Protein AF-A0A382VE45-F1 (afdb_monomer_lite)

Organism: NCBI:txid408172

Foldseek 3Di:
DQQKDADQAPQVVQEDDPNRGHIDRHPVVVVVSVCLRPDPVNRHDYFQPDWDWDQDPPPRDTDTDGHD

Structure (mmCIF, N/CA/C/O backbone):
data_AF-A0A382VE45-F1
#
_entry.id   AF-A0A382VE45-F1
#
loop_
_atom_site.group_PDB
_atom_site.id
_atom_site.type_symbol
_atom_site.label_atom_id
_atom_site.label_alt_id
_atom_site.label_comp_id
_atom_site.label_asym_id
_atom_site.label_entity_id
_atom_site.label_seq_id
_atom_site.pdbx_PDB_ins_code
_atom_site.Cartn_x
_atom_site.Cartn_y
_atom_site.Cartn_z
_atom_site.occupancy
_atom_site.B_iso_or_equiv
_atom_site.auth_seq_id
_atom_site.auth_comp_id
_atom_site.auth_asym_id
_atom_site.auth_atom_id
_atom_site.pdbx_PDB_model_num
ATOM 1 N N . MET A 1 1 ? 10.319 14.937 11.080 1.00 58.34 1 MET A N 1
ATOM 2 C CA . MET A 1 1 ? 9.078 14.171 11.330 1.00 58.34 1 MET A CA 1
ATOM 3 C C . MET A 1 1 ? 9.061 13.004 10.356 1.00 58.34 1 MET A C 1
ATOM 5 O O . MET A 1 1 ? 9.261 13.236 9.173 1.00 58.34 1 MET A O 1
ATOM 9 N N . SER A 1 2 ? 8.973 11.763 10.831 1.00 59.28 2 SER A N 1
ATOM 10 C CA . SER A 1 2 ? 9.062 10.583 9.959 1.00 59.28 2 SER A CA 1
ATOM 11 C C . SER A 1 2 ? 7.696 10.314 9.325 1.00 59.28 2 SER A C 1
ATOM 13 O O . SER A 1 2 ? 6.773 9.921 10.029 1.00 59.28 2 SER A O 1
ATOM 15 N N . TYR A 1 3 ? 7.557 10.519 8.012 1.00 77.75 3 TYR A N 1
ATOM 16 C CA . TYR A 1 3 ? 6.310 10.297 7.257 1.00 77.75 3 TYR A CA 1
ATOM 17 C C . TYR A 1 3 ? 6.006 8.815 6.966 1.00 77.75 3 TYR A C 1
ATOM 19 O O . TYR A 1 3 ? 5.123 8.518 6.169 1.00 77.75 3 TYR A O 1
ATOM 27 N N . LYS A 1 4 ? 6.709 7.898 7.640 1.00 86.44 4 LYS A N 1
ATOM 28 C CA . LYS A 1 4 ? 6.562 6.444 7.524 1.00 86.44 4 LYS A CA 1
ATOM 29 C C . LYS A 1 4 ? 6.175 5.809 8.857 1.00 86.44 4 LYS A C 1
ATOM 31 O O . LYS A 1 4 ? 6.591 6.295 9.912 1.00 86.44 4 LYS A O 1
ATOM 36 N N . GLY A 1 5 ? 5.425 4.714 8.810 1.00 90.38 5 GLY A N 1
ATOM 37 C CA . GLY A 1 5 ? 4.972 3.983 9.989 1.00 90.38 5 GLY A CA 1
ATOM 38 C C . GLY A 1 5 ? 4.239 2.693 9.635 1.00 90.38 5 GLY A C 1
ATOM 39 O O . GLY A 1 5 ? 4.195 2.290 8.477 1.00 90.38 5 GLY A O 1
ATOM 40 N N . ARG A 1 6 ? 3.678 2.031 10.650 1.00 91.00 6 ARG A N 1
ATOM 41 C CA . ARG A 1 6 ? 2.843 0.837 10.470 1.00 91.00 6 ARG A CA 1
ATOM 42 C C . ARG A 1 6 ? 1.372 1.203 10.542 1.00 91.00 6 ARG A C 1
ATOM 44 O O . ARG A 1 6 ? 0.977 2.005 11.390 1.00 91.00 6 ARG A O 1
ATOM 51 N N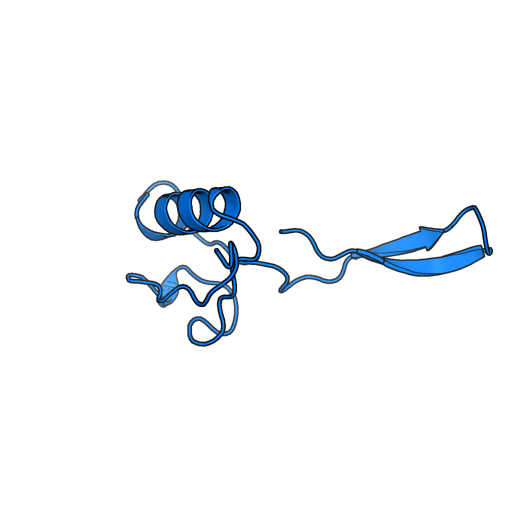 . TYR A 1 7 ? 0.577 0.597 9.674 1.00 91.06 7 TYR A N 1
ATOM 52 C CA . TYR A 1 7 ? -0.874 0.681 9.717 1.00 91.06 7 TYR A CA 1
ATOM 53 C C . TYR A 1 7 ? -1.445 -0.604 10.321 1.00 91.06 7 TYR A C 1
ATOM 55 O O . TYR A 1 7 ? -1.016 -1.701 9.980 1.00 91.06 7 TYR A O 1
ATOM 63 N N . ILE A 1 8 ? -2.400 -0.463 11.238 1.00 90.44 8 ILE A N 1
ATOM 64 C CA . ILE A 1 8 ? -3.128 -1.592 11.823 1.00 90.44 8 ILE A CA 1
ATOM 65 C C . ILE A 1 8 ? -4.514 -1.587 11.184 1.00 90.44 8 ILE A C 1
ATOM 67 O O . ILE A 1 8 ? -5.296 -0.669 11.443 1.00 90.44 8 ILE A O 1
ATOM 71 N N . SER A 1 9 ? -4.802 -2.582 10.342 1.00 89.75 9 SER A N 1
ATOM 72 C CA . SER A 1 9 ? -6.107 -2.705 9.684 1.00 89.75 9 SER A CA 1
ATOM 73 C C . SER A 1 9 ? -7.200 -3.008 10.705 1.00 89.75 9 SER A C 1
ATOM 75 O O . SER A 1 9 ? -7.043 -3.915 11.528 1.00 89.75 9 SER A O 1
ATOM 77 N N . LYS A 1 10 ? -8.335 -2.318 10.612 1.00 91.12 10 LYS A N 1
ATOM 78 C CA . LYS A 1 10 ? -9.549 -2.654 11.362 1.00 91.12 10 LYS A CA 1
ATOM 79 C C . LYS A 1 10 ? -10.261 -3.857 10.748 1.00 91.12 10 LYS A C 1
ATOM 81 O O . LYS A 1 10 ? -10.847 -4.640 11.490 1.00 91.12 10 LYS A O 1
ATOM 86 N N . ASN A 1 11 ? -10.164 -4.031 9.427 1.00 91.44 11 ASN A N 1
ATOM 87 C CA . ASN A 1 11 ? -10.773 -5.135 8.693 1.00 91.44 11 ASN A CA 1
ATOM 88 C C . ASN A 1 11 ? -9.700 -6.035 8.049 1.00 91.44 11 ASN A C 1
ATOM 90 O O . ASN A 1 11 ? -9.577 -6.068 6.824 1.00 91.44 11 ASN A O 1
ATOM 94 N N . PRO A 1 12 ? -8.952 -6.833 8.838 1.00 89.69 12 PRO A N 1
ATOM 95 C CA . PRO A 1 12 ? -7.841 -7.645 8.327 1.00 89.69 12 PRO A CA 1
ATOM 96 C C . PRO A 1 12 ? -8.263 -8.648 7.246 1.00 89.69 12 PRO A C 1
ATOM 98 O O . PRO A 1 12 ? -7.467 -8.981 6.380 1.00 89.69 12 PRO A O 1
ATOM 101 N N . LYS A 1 13 ? -9.533 -9.080 7.236 1.00 91.25 13 LYS A N 1
ATOM 102 C CA . LYS A 1 13 ? -10.085 -9.964 6.193 1.00 91.25 13 LYS A CA 1
ATOM 103 C C . LYS A 1 13 ? -10.123 -9.327 4.798 1.00 91.25 13 LYS A C 1
ATOM 105 O O . LYS A 1 13 ? -10.181 -10.060 3.820 1.00 91.25 13 LYS A O 1
ATOM 110 N N . LYS A 1 14 ? -10.134 -7.993 4.709 1.00 92.44 14 LYS A N 1
ATOM 111 C CA . LYS A 1 14 ? -10.119 -7.252 3.437 1.00 92.44 14 LYS A CA 1
ATOM 112 C C . LYS A 1 14 ? -8.697 -7.051 2.912 1.00 92.44 14 LYS A C 1
ATOM 114 O O . LYS A 1 14 ? -8.532 -6.706 1.747 1.00 92.44 14 LYS A O 1
ATOM 119 N N . TYR A 1 15 ? -7.685 -7.239 3.760 1.00 93.19 15 TYR A N 1
ATOM 120 C CA . TYR A 1 15 ? -6.294 -7.078 3.368 1.00 93.19 15 TYR A CA 1
ATOM 121 C C . TYR A 1 15 ? -5.755 -8.375 2.757 1.00 93.19 15 TYR A C 1
ATOM 123 O O . TYR A 1 15 ? -5.807 -9.444 3.366 1.00 93.19 15 TYR A O 1
ATOM 131 N N . LYS A 1 16 ? -5.221 -8.278 1.544 1.00 90.44 16 LYS A N 1
ATOM 132 C CA . LYS A 1 16 ? -4.649 -9.385 0.787 1.00 90.44 16 LYS A CA 1
ATOM 133 C C . LYS A 1 16 ? -3.155 -9.470 1.068 1.00 90.44 16 LYS A C 1
ATOM 135 O O . LYS A 1 16 ? -2.368 -8.899 0.329 1.00 90.44 16 LYS A O 1
ATOM 140 N N . GLY A 1 17 ? -2.786 -10.177 2.132 1.00 87.38 17 GLY A N 1
ATOM 141 C CA . GLY A 1 17 ? -1.396 -10.323 2.562 1.00 87.38 17 GLY A CA 1
ATOM 142 C C . GLY A 1 17 ? -1.276 -10.474 4.074 1.00 87.38 17 GLY A C 1
ATOM 143 O O . GLY A 1 17 ? -2.228 -10.882 4.744 1.00 87.38 17 GLY A O 1
ATOM 144 N N . ASP A 1 18 ? -0.118 -10.116 4.631 1.00 88.25 18 ASP A N 1
ATOM 145 C CA . ASP A 1 18 ? 0.066 -10.077 6.085 1.00 88.25 18 ASP A CA 1
ATOM 146 C C . ASP A 1 18 ? -0.437 -8.741 6.655 1.00 88.25 18 ASP A C 1
ATOM 148 O O . ASP A 1 18 ? 0.283 -7.740 6.713 1.00 88.25 18 ASP A O 1
ATOM 152 N N . SER A 1 19 ? -1.683 -8.735 7.136 1.00 86.19 19 SER A N 1
ATOM 153 C CA . SER A 1 19 ? -2.326 -7.547 7.711 1.00 86.19 19 SER A CA 1
ATOM 154 C C . SER A 1 19 ? -1.631 -7.004 8.971 1.00 86.19 19 SER A C 1
ATOM 156 O O . SER A 1 19 ? -1.968 -5.915 9.435 1.00 86.19 19 SER A O 1
ATOM 158 N N . GLN A 1 20 ? -0.681 -7.741 9.561 1.00 84.69 20 GLN A N 1
ATOM 159 C CA . GLN A 1 20 ? 0.115 -7.273 10.702 1.00 84.69 20 GLN A CA 1
ATOM 160 C C . GLN A 1 20 ? 1.349 -6.468 10.276 1.00 84.69 20 GLN A C 1
ATOM 162 O O . GLN A 1 20 ? 1.997 -5.830 11.114 1.00 84.69 20 GLN A O 1
ATOM 167 N N . ARG A 1 21 ? 1.698 -6.498 8.985 1.00 87.50 21 ARG A N 1
ATOM 168 C CA . ARG A 1 21 ? 2.933 -5.917 8.441 1.00 87.50 21 ARG A CA 1
ATOM 169 C C . ARG A 1 21 ? 2.683 -4.838 7.391 1.00 87.50 21 ARG A C 1
ATOM 171 O O . ARG A 1 21 ? 3.561 -4.569 6.580 1.00 87.50 21 ARG A O 1
ATOM 178 N N . ILE A 1 22 ? 1.542 -4.159 7.462 1.00 91.38 22 ILE A N 1
ATOM 179 C CA . ILE A 1 22 ? 1.220 -3.042 6.569 1.00 91.38 22 ILE A CA 1
ATOM 180 C C . ILE A 1 22 ? 2.084 -1.833 6.947 1.00 91.38 22 ILE A C 1
ATOM 182 O O . ILE A 1 22 ? 2.027 -1.334 8.079 1.00 91.38 22 ILE A O 1
ATOM 186 N N . ILE A 1 23 ? 2.899 -1.357 6.009 1.00 91.50 23 ILE A N 1
ATOM 187 C CA . ILE A 1 23 ? 3.810 -0.225 6.199 1.00 91.50 23 ILE A CA 1
ATOM 188 C C . ILE A 1 23 ? 3.415 0.867 5.217 1.00 91.50 23 ILE A C 1
ATOM 190 O O . ILE A 1 23 ? 3.368 0.616 4.025 1.00 91.50 23 ILE A O 1
ATOM 194 N N . TYR A 1 24 ? 3.201 2.083 5.714 1.00 92.31 24 TYR A N 1
ATOM 195 C CA . TYR A 1 24 ? 3.113 3.267 4.865 1.00 92.31 24 TYR A CA 1
ATOM 196 C C . TYR A 1 24 ? 4.433 4.037 4.922 1.00 92.31 24 TYR A C 1
ATOM 198 O O . TYR A 1 24 ? 5.062 4.168 5.979 1.00 92.31 24 TYR A O 1
ATOM 206 N N . ARG A 1 25 ? 4.846 4.573 3.784 1.00 90.25 25 ARG A N 1
ATOM 207 C CA . ARG A 1 25 ? 6.018 5.423 3.557 1.00 90.25 25 ARG A CA 1
ATOM 208 C C . ARG A 1 25 ? 5.646 6.895 3.412 1.00 90.25 25 ARG A C 1
ATOM 210 O O . ARG A 1 25 ? 6.525 7.750 3.550 1.00 90.25 25 ARG A O 1
ATOM 217 N N . SER A 1 26 ? 4.361 7.193 3.215 1.00 90.62 26 SER A N 1
ATOM 218 C CA . SER A 1 26 ? 3.828 8.553 3.166 1.00 90.62 26 SER A CA 1
ATOM 219 C C . SER A 1 26 ? 2.501 8.719 3.921 1.00 90.62 26 SER A C 1
ATOM 221 O O . SER A 1 26 ? 1.757 7.774 4.192 1.00 90.62 26 SER A O 1
ATOM 223 N N . LEU A 1 27 ? 2.153 9.970 4.249 1.00 91.00 27 LEU A N 1
ATOM 224 C CA . LEU A 1 27 ? 0.834 10.291 4.817 1.00 91.00 27 LEU A CA 1
ATOM 225 C C . LEU A 1 27 ? -0.310 10.067 3.819 1.00 91.00 27 LEU A C 1
ATOM 227 O O . LEU A 1 27 ? -1.452 9.880 4.241 1.00 91.00 27 LEU A O 1
ATOM 231 N N . TRP A 1 28 ? -0.010 10.113 2.521 1.00 91.25 28 TRP A N 1
ATOM 232 C CA . TRP A 1 28 ? -0.972 9.843 1.459 1.00 91.25 28 TRP A CA 1
ATOM 233 C C . TRP A 1 28 ? -1.329 8.364 1.409 1.00 91.25 28 TRP A C 1
ATOM 235 O O . TRP A 1 28 ? -2.512 8.040 1.471 1.00 91.25 28 TRP A O 1
ATOM 245 N N . GLU A 1 29 ? -0.329 7.484 1.445 1.00 92.81 29 GLU A N 1
ATOM 246 C CA . GLU A 1 29 ? -0.546 6.042 1.594 1.00 92.81 29 GLU A CA 1
ATOM 247 C C . GLU A 1 29 ? -1.356 5.739 2.849 1.00 92.81 29 GLU A C 1
ATOM 249 O O . GLU A 1 29 ? -2.363 5.048 2.771 1.00 92.81 29 GLU A O 1
ATOM 254 N N . ARG A 1 30 ? -1.028 6.348 3.999 1.00 91.88 30 ARG A N 1
ATOM 255 C CA . ARG A 1 30 ? -1.835 6.160 5.216 1.00 91.88 30 ARG A CA 1
ATOM 256 C C . ARG A 1 30 ? -3.306 6.541 5.007 1.00 91.88 30 ARG A C 1
ATOM 258 O O . ARG A 1 30 ? -4.188 5.842 5.499 1.00 91.88 30 ARG A O 1
ATOM 265 N N . LYS A 1 31 ? -3.591 7.661 4.333 1.00 93.19 31 LYS A N 1
ATOM 266 C CA . LYS A 1 31 ? -4.976 8.071 4.036 1.00 93.19 31 LYS A CA 1
ATOM 267 C C . LYS A 1 31 ? -5.662 7.088 3.088 1.00 93.19 31 LYS A C 1
ATOM 269 O O . LYS A 1 31 ? -6.828 6.772 3.308 1.00 93.19 31 LYS A O 1
ATOM 274 N N . PHE A 1 32 ? -4.944 6.600 2.082 1.00 93.62 32 PHE A N 1
ATOM 275 C CA . PHE A 1 32 ? -5.452 5.622 1.128 1.00 93.62 32 PHE A CA 1
ATOM 276 C C . PHE A 1 32 ? -5.754 4.273 1.792 1.00 93.62 32 PHE A C 1
ATOM 278 O O . PHE A 1 32 ? -6.857 3.760 1.648 1.00 93.62 32 PHE A O 1
ATOM 285 N N . MET A 1 33 ? -4.846 3.765 2.628 1.00 93.44 33 MET A N 1
ATOM 286 C CA . MET A 1 33 ? -5.050 2.545 3.416 1.00 93.44 33 MET A CA 1
ATOM 287 C C . MET A 1 33 ? -6.300 2.640 4.294 1.00 93.44 33 MET A C 1
ATOM 289 O O . MET A 1 33 ? -7.101 1.712 4.324 1.00 93.44 33 MET A O 1
ATOM 293 N N . ILE A 1 34 ? -6.515 3.783 4.963 1.00 94.00 34 ILE A N 1
ATOM 294 C CA . ILE A 1 34 ? -7.739 4.017 5.747 1.00 94.00 34 ILE A CA 1
ATOM 295 C C . ILE A 1 34 ? -8.976 3.943 4.851 1.00 94.00 34 ILE A C 1
ATOM 297 O O . ILE A 1 34 ? -9.941 3.281 5.216 1.00 94.00 34 ILE A O 1
ATOM 301 N N . TYR A 1 35 ? -8.948 4.599 3.690 1.00 94.81 35 TYR A N 1
ATOM 302 C CA . TYR A 1 35 ? -10.055 4.565 2.738 1.00 94.81 35 TYR A CA 1
ATOM 303 C C . TYR A 1 35 ? -10.374 3.132 2.283 1.00 94.81 35 TYR A C 1
ATOM 305 O O . TYR A 1 35 ? -11.536 2.730 2.333 1.00 94.81 35 TYR A O 1
ATOM 313 N N . CYS A 1 36 ? -9.364 2.345 1.908 1.00 93.94 36 CYS A N 1
ATOM 314 C CA . CYS A 1 36 ? -9.536 0.955 1.484 1.00 93.94 36 CYS A CA 1
ATOM 315 C C . CYS A 1 36 ? -10.063 0.048 2.606 1.00 93.94 36 CYS A C 1
ATOM 317 O O . CYS A 1 36 ? -10.922 -0.803 2.369 1.00 93.94 36 CYS A O 1
ATOM 319 N N . ASP A 1 37 ? -9.587 0.249 3.835 1.00 93.81 37 ASP A N 1
ATOM 320 C CA . ASP A 1 37 ? -9.993 -0.546 4.992 1.00 93.81 37 ASP A CA 1
ATOM 321 C C . ASP A 1 37 ? -11.443 -0.260 5.413 1.00 93.81 37 ASP A C 1
ATOM 323 O O . ASP A 1 37 ? -12.190 -1.188 5.727 1.00 93.81 37 ASP A O 1
ATOM 327 N N . THR A 1 38 ? -11.871 1.010 5.392 1.00 94.44 38 THR A N 1
ATOM 328 C CA . THR A 1 38 ? -13.187 1.419 5.916 1.00 94.44 38 THR A CA 1
ATOM 329 C C . THR A 1 38 ? -14.298 1.508 4.877 1.00 94.44 38 THR A C 1
ATOM 331 O O . THR A 1 38 ? -15.458 1.589 5.263 1.00 94.44 38 THR A O 1
ATOM 334 N N . ASN A 1 39 ? -13.986 1.551 3.581 1.00 94.56 39 ASN A N 1
ATOM 335 C CA . ASN A 1 39 ? -15.009 1.666 2.543 1.00 94.56 39 ASN A CA 1
ATOM 336 C C . ASN A 1 39 ? -15.584 0.291 2.177 1.00 94.56 39 ASN A C 1
ATOM 338 O O . ASN A 1 39 ? -14.866 -0.572 1.672 1.00 94.56 39 ASN A O 1
ATOM 342 N N . ASP A 1 40 ? -16.887 0.100 2.370 1.00 93.06 40 ASP A N 1
ATOM 343 C CA . ASP A 1 40 ? -17.591 -1.151 2.058 1.00 93.06 40 ASP A CA 1
ATOM 344 C C . ASP A 1 40 ? -17.590 -1.504 0.563 1.00 93.06 40 ASP A C 1
ATOM 346 O O . ASP A 1 40 ? -17.669 -2.677 0.213 1.00 93.06 40 ASP A O 1
ATOM 350 N N . SER A 1 41 ? -17.425 -0.513 -0.321 1.00 95.12 41 SER A N 1
ATOM 351 C CA . SER A 1 41 ? -17.326 -0.737 -1.773 1.00 95.12 41 SER A CA 1
ATOM 352 C C . SER A 1 41 ? -15.996 -1.375 -2.190 1.00 95.12 41 SER A C 1
ATOM 354 O O . SER A 1 41 ? -15.886 -1.921 -3.285 1.00 95.12 41 SER A O 1
ATOM 356 N N . VAL A 1 42 ? -14.968 -1.291 -1.340 1.00 93.94 42 VAL A N 1
ATOM 357 C CA . VAL A 1 42 ? -13.677 -1.947 -1.571 1.00 93.94 42 VAL A CA 1
ATOM 358 C C . VAL A 1 42 ? -13.781 -3.373 -1.049 1.00 93.94 42 VAL A C 1
ATOM 360 O O . VAL A 1 42 ? -14.008 -3.566 0.140 1.00 93.94 42 VAL A O 1
ATOM 363 N N . ILE A 1 43 ? -13.628 -4.367 -1.922 1.00 93.38 43 ILE A N 1
ATOM 364 C CA . ILE A 1 43 ? -13.763 -5.788 -1.559 1.00 93.38 43 ILE A CA 1
ATOM 365 C C . ILE A 1 43 ? -12.469 -6.292 -0.910 1.00 93.38 43 ILE A C 1
ATOM 367 O O . ILE A 1 43 ? -12.488 -6.823 0.199 1.00 93.38 43 ILE A O 1
ATOM 371 N N . GLU A 1 44 ? -11.346 -6.062 -1.588 1.00 92.38 44 GLU A N 1
ATOM 372 C CA . GLU A 1 44 ? -10.005 -6.459 -1.166 1.00 92.38 44 GLU A CA 1
ATOM 373 C C . GLU A 1 44 ? -8.987 -5.369 -1.51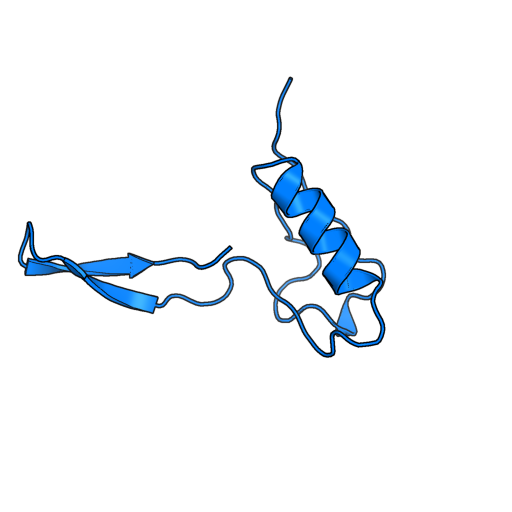9 1.00 92.38 44 GLU A C 1
ATOM 375 O O . GLU A 1 44 ? -9.162 -4.633 -2.493 1.00 92.38 44 GLU A O 1
ATOM 380 N N . TRP A 1 45 ? -7.929 -5.250 -0.721 1.00 93.00 45 TRP A N 1
ATOM 381 C CA . TRP A 1 45 ? -6.821 -4.328 -0.970 1.00 93.00 45 TRP A CA 1
ATOM 382 C C . TRP A 1 45 ? -5.509 -4.900 -0.431 1.00 93.00 45 TRP A C 1
ATOM 384 O O . TRP A 1 45 ? -5.515 -5.755 0.446 1.00 93.00 45 TRP A O 1
ATOM 394 N N . GLY A 1 46 ? -4.377 -4.444 -0.953 1.00 90.69 46 GLY A N 1
ATOM 395 C CA . GLY A 1 46 ? -3.039 -4.850 -0.517 1.00 90.69 46 GLY A CA 1
ATOM 396 C C . GLY A 1 46 ? -2.048 -3.726 -0.798 1.00 90.69 46 GLY A C 1
ATOM 397 O O . GLY A 1 46 ? -2.381 -2.826 -1.564 1.00 90.69 46 GLY A O 1
ATOM 398 N N . SER A 1 47 ? -0.868 -3.762 -0.181 1.00 85.75 47 SER A N 1
ATOM 399 C CA . SER A 1 47 ? 0.190 -2.775 -0.422 1.00 85.75 47 SER A CA 1
ATOM 400 C C . SER A 1 47 ? 1.533 -3.486 -0.565 1.00 85.75 47 SER A C 1
ATOM 402 O O . SER A 1 47 ? 1.941 -4.217 0.334 1.00 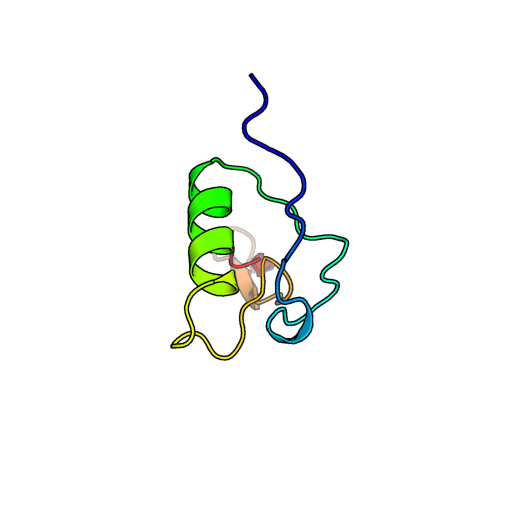85.75 47 SER A O 1
ATOM 404 N N . GLU A 1 48 ? 2.183 -3.326 -1.722 1.00 82.56 48 GLU A N 1
ATOM 405 C CA . GLU A 1 48 ? 3.469 -3.952 -2.086 1.00 82.56 48 GLU A CA 1
ATOM 406 C C . GLU A 1 48 ? 3.521 -5.497 -2.087 1.00 82.56 48 GLU A C 1
ATOM 408 O O . GLU A 1 48 ? 4.597 -6.095 -2.117 1.00 82.56 48 GLU A O 1
ATOM 413 N N . GLU A 1 49 ? 2.375 -6.174 -2.105 1.00 81.25 49 GLU A N 1
ATOM 414 C CA . GLU A 1 49 ? 2.296 -7.646 -2.042 1.00 81.25 49 GLU A CA 1
ATOM 415 C C . GLU A 1 49 ? 2.598 -8.319 -3.396 1.00 81.25 49 GLU A C 1
ATOM 417 O O . GLU A 1 49 ? 2.945 -9.499 -3.464 1.00 81.25 49 GLU A O 1
ATOM 422 N N . ILE A 1 50 ? 2.463 -7.574 -4.499 1.00 84.56 50 ILE A N 1
ATOM 423 C CA . ILE A 1 50 ? 2.615 -8.088 -5.864 1.00 84.56 50 ILE A CA 1
ATOM 424 C C . ILE A 1 50 ? 3.894 -7.537 -6.486 1.00 84.56 50 ILE A C 1
ATOM 426 O O . ILE A 1 50 ? 4.119 -6.331 -6.525 1.00 84.56 50 ILE A O 1
ATOM 430 N N . ILE A 1 51 ? 4.707 -8.436 -7.041 1.00 91.12 51 ILE A N 1
ATOM 431 C CA . ILE A 1 51 ? 5.896 -8.082 -7.815 1.00 91.12 51 ILE A CA 1
ATOM 432 C C . ILE A 1 51 ? 5.556 -8.169 -9.295 1.00 91.12 51 ILE A C 1
ATOM 434 O O . ILE A 1 51 ? 5.255 -9.251 -9.800 1.00 91.12 51 ILE A O 1
ATOM 438 N N . ILE A 1 52 ? 5.667 -7.047 -10.001 1.00 91.00 52 ILE A N 1
ATOM 439 C CA . ILE A 1 52 ? 5.522 -7.000 -11.455 1.00 91.00 52 ILE A CA 1
ATOM 440 C C . ILE A 1 52 ? 6.927 -6.933 -12.066 1.00 91.00 52 ILE A C 1
ATOM 442 O O . ILE A 1 52 ? 7.603 -5.907 -11.935 1.00 91.00 52 ILE A O 1
ATOM 446 N N . PRO A 1 53 ? 7.417 -8.016 -12.698 1.00 94.00 53 PRO A N 1
ATOM 447 C CA . PRO A 1 53 ? 8.688 -7.974 -13.398 1.00 94.00 53 PRO A CA 1
ATOM 448 C C . PRO A 1 53 ? 8.556 -7.143 -14.679 1.00 94.00 53 PRO A C 1
ATOM 450 O O . PRO A 1 53 ? 7.599 -7.310 -15.434 1.00 94.00 53 PRO A O 1
ATOM 453 N N . TYR A 1 54 ? 9.532 -6.283 -14.956 1.00 93.88 54 TYR A N 1
ATOM 454 C CA . TYR A 1 54 ? 9.615 -5.552 -16.221 1.00 93.88 54 TYR A CA 1
ATOM 455 C C . TYR A 1 54 ? 11.041 -5.572 -16.766 1.00 93.88 54 TYR A C 1
ATOM 457 O O . TYR A 1 54 ? 12.007 -5.640 -16.007 1.00 93.88 54 TYR A O 1
ATOM 465 N N . LEU A 1 55 ? 11.176 -5.525 -18.091 1.00 95.50 55 LEU A N 1
ATOM 466 C CA . LEU A 1 55 ? 12.476 -5.414 -18.743 1.00 95.50 55 LEU A CA 1
ATOM 467 C C . LEU A 1 55 ? 12.884 -3.942 -18.790 1.00 95.50 55 LEU A C 1
ATOM 469 O O . LEU A 1 55 ? 12.201 -3.126 -19.409 1.00 95.50 55 LEU A O 1
ATOM 473 N N . SER A 1 56 ? 13.990 -3.602 -18.138 1.00 93.44 56 SER A N 1
ATOM 474 C CA . SER A 1 56 ? 14.518 -2.242 -18.171 1.00 93.44 56 SER A CA 1
ATOM 475 C C . SER A 1 56 ? 15.217 -1.980 -19.517 1.00 93.44 56 SER A C 1
ATOM 477 O O . SER A 1 56 ? 16.105 -2.745 -19.906 1.00 93.44 56 SER A O 1
ATOM 479 N N . PRO A 1 57 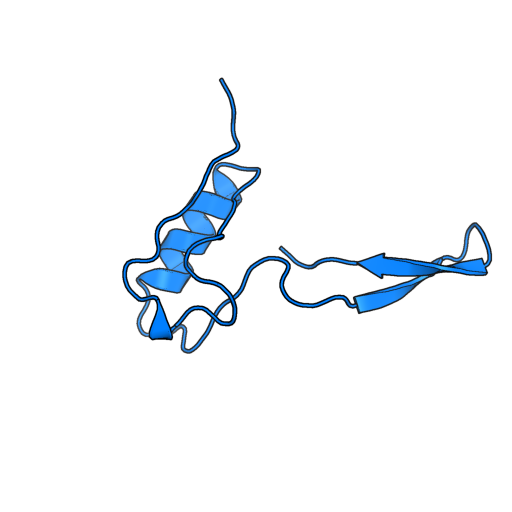? 14.861 -0.897 -20.237 1.00 93.56 57 PRO A N 1
ATOM 480 C CA . PRO A 1 57 ? 15.484 -0.558 -21.518 1.00 93.56 57 PRO A CA 1
ATOM 481 C C . PRO A 1 57 ? 16.914 -0.019 -21.362 1.00 93.56 57 PRO A C 1
ATOM 483 O O . PRO A 1 57 ? 17.625 0.117 -22.352 1.00 93.56 57 PRO A O 1
ATOM 486 N N . TRP A 1 58 ? 17.334 0.299 -20.133 1.00 93.12 58 TRP A N 1
ATOM 487 C CA . TRP A 1 58 ? 18.632 0.909 -19.837 1.00 93.12 58 TRP A CA 1
ATOM 488 C C . TRP A 1 58 ? 19.761 -0.114 -19.714 1.00 93.12 58 TRP A C 1
ATOM 490 O O . TRP A 1 58 ? 20.886 0.154 -20.124 1.00 93.12 58 TRP A O 1
ATOM 500 N N . ASP A 1 59 ? 19.469 -1.278 -19.136 1.00 94.38 59 ASP A N 1
ATOM 501 C CA . ASP A 1 59 ? 20.448 -2.327 -18.833 1.00 94.38 59 ASP A CA 1
ATOM 502 C C . ASP A 1 59 ? 20.054 -3.707 -19.387 1.00 94.38 59 ASP A C 1
ATOM 504 O O . ASP A 1 59 ? 20.837 -4.652 -19.278 1.00 94.38 59 ASP A O 1
ATOM 508 N N . GLY A 1 60 ? 18.859 -3.841 -19.976 1.00 94.00 60 GLY A N 1
ATOM 509 C CA . GLY A 1 60 ? 18.366 -5.090 -20.559 1.00 94.00 60 GLY A CA 1
ATOM 510 C C . GLY A 1 60 ? 18.083 -6.186 -19.529 1.00 94.00 60 GLY A C 1
ATOM 511 O O . GLY A 1 60 ? 18.043 -7.363 -19.887 1.00 94.00 60 GLY A O 1
ATOM 512 N N . ARG A 1 61 ? 17.918 -5.836 -18.246 1.00 95.50 61 ARG A N 1
ATOM 513 C CA . ARG A 1 61 ? 17.674 -6.795 -17.155 1.00 95.50 61 ARG A CA 1
ATOM 514 C C . ARG A 1 61 ? 16.232 -6.736 -16.667 1.00 95.50 61 ARG A C 1
ATOM 516 O O . ARG A 1 61 ? 15.552 -5.720 -16.806 1.00 95.50 61 ARG A O 1
ATOM 523 N N . ILE A 1 62 ? 15.776 -7.830 -16.056 1.00 94.94 62 ILE A N 1
ATOM 524 C CA . ILE A 1 62 ? 14.464 -7.884 -15.402 1.00 94.94 62 ILE A CA 1
ATOM 525 C C . ILE A 1 62 ? 14.556 -7.198 -14.039 1.00 94.94 62 ILE A C 1
ATOM 527 O O . ILE A 1 62 ? 15.312 -7.622 -13.164 1.00 94.94 62 ILE A O 1
ATOM 531 N N . HIS A 1 63 ? 13.775 -6.139 -13.868 1.00 95.00 63 HIS A N 1
ATOM 532 C CA . HIS A 1 63 ? 13.627 -5.383 -12.630 1.00 95.00 63 HIS A CA 1
ATOM 533 C C . 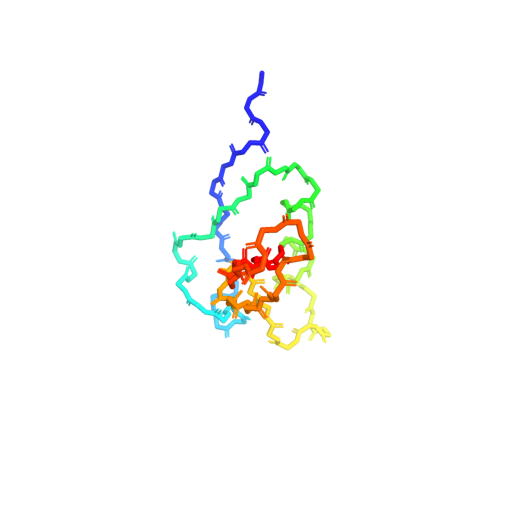HIS A 1 63 ? 12.270 -5.678 -11.998 1.00 95.00 63 HIS A C 1
ATOM 535 O O . HIS A 1 63 ? 11.363 -6.204 -12.641 1.00 95.00 63 HIS A O 1
ATOM 541 N N . ARG A 1 64 ? 12.138 -5.357 -10.711 1.00 93.75 64 ARG A N 1
ATOM 542 C CA . ARG A 1 64 ? 10.923 -5.599 -9.929 1.00 93.75 64 ARG A CA 1
ATOM 543 C C . ARG A 1 64 ? 10.230 -4.278 -9.647 1.00 93.75 64 ARG A C 1
ATOM 545 O O . ARG A 1 64 ? 10.835 -3.401 -9.035 1.00 93.75 64 ARG A O 1
ATOM 552 N N . TYR A 1 65 ? 8.979 -4.159 -10.070 1.00 91.62 65 TYR A N 1
ATOM 553 C CA . TYR A 1 65 ? 8.094 -3.076 -9.670 1.00 91.62 65 TYR A CA 1
ATOM 554 C C . TYR A 1 65 ? 7.152 -3.561 -8.566 1.00 91.62 65 TYR A C 1
ATOM 556 O O . TYR A 1 65 ? 6.580 -4.647 -8.671 1.00 91.62 65 TYR A O 1
ATOM 564 N N . PHE A 1 66 ? 7.027 -2.755 -7.516 1.00 89.06 66 PHE A N 1
ATOM 565 C CA . PHE A 1 66 ? 6.128 -2.977 -6.389 1.00 89.06 66 PHE A CA 1
ATOM 566 C C . PHE A 1 66 ? 5.075 -1.867 -6.436 1.00 89.06 66 PHE A C 1
ATOM 568 O O . PHE A 1 66 ? 5.435 -0.711 -6.213 1.00 89.06 66 PHE A O 1
ATOM 575 N N . PRO A 1 67 ? 3.824 -2.178 -6.804 1.00 85.38 67 PRO A N 1
ATOM 576 C CA . PRO A 1 67 ? 2.726 -1.226 -6.716 1.00 85.38 67 PRO A CA 1
ATOM 577 C C . PRO A 1 67 ? 2.420 -0.894 -5.250 1.00 85.38 67 PRO A C 1
ATOM 579 O O . PRO A 1 67 ? 2.388 -1.804 -4.414 1.00 85.38 67 PRO A O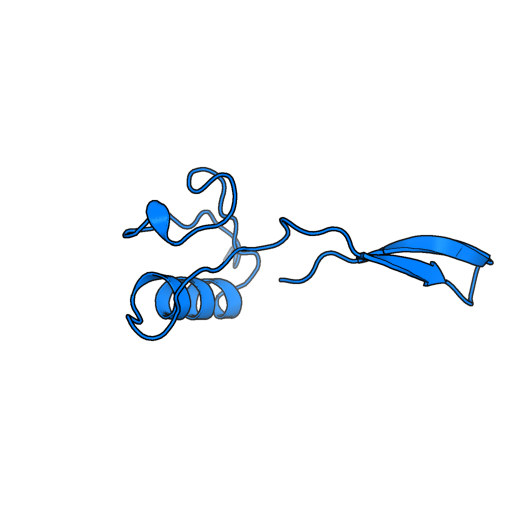 1
ATOM 582 N N . ASP A 1 68 ? 2.199 0.392 -4.973 1.00 80.44 68 ASP A N 1
ATOM 583 C CA . ASP A 1 68 ? 1.793 0.900 -3.655 1.00 80.44 68 ASP A CA 1
ATOM 584 C C . ASP A 1 68 ? 0.370 0.465 -3.266 1.00 80.44 68 ASP A C 1
ATOM 586 O O . ASP A 1 68 ? -0.507 0.408 -4.163 1.00 80.44 68 ASP A O 1
#

pLDDT: mean 90.03, std 6.6, range [58.34, 95.5]

Secondary structure (DSSP, 8-state):
----EE---S-GGGBSS-TT--EESSHHHHHHHHHHHH-TT---B-SS---EEEE-TTTS-EEEE---

Sequence (68 aa):
MSYKGRYISKNPKKYKGDSQRIIYRSLWERKFMIYCDTNDSVIEWGSEEIIIPYLSPWDGRIHRYFPD

Radius of gyration: 14.34 Å; chains: 1; bounding box: 38×24×33 Å